Protein AF-A0AAU4J1F9-F1 (afdb_monomer_lite)

Foldseek 3Di:
DDPVVVVVVPDDPPDPDDPPDPDDPDDPVRVQVVVQVVCVVVVNHPDDDDDDPDDPVVPPPPDDD

pLDDT: mean 74.65, std 16.01, range [37.56, 95.75]

Radius of gyration: 21.67 Å; chains: 1; bounding box: 44×47×48 Å

Sequence (65 aa):
MTPLERLIQESVPARPEKPDVPHSLWTQQEQDRHWTDLCEAMRVPGQKRPARPATPAEAQHGHAA

Secondary structure (DSSP, 8-state):
--HHHHHHHS-PPPPPPPP---S-SS-HHHHHHHHHHHHHHTT-TTPPPPPPPPPGGGTTS----

Structure (mmCIF, N/CA/C/O backbone):
data_AF-A0AAU4J1F9-F1
#
_entry.id   AF-A0AAU4J1F9-F1
#
loop_
_atom_site.group_PDB
_atom_site.id
_atom_site.type_symbol
_atom_site.label_atom_id
_atom_site.label_alt_id
_atom_site.label_comp_id
_atom_site.label_asym_id
_atom_site.label_entity_id
_atom_site.label_seq_id
_atom_site.pdbx_PDB_ins_code
_atom_site.Cartn_x
_atom_site.Cartn_y
_atom_site.Cartn_z
_atom_site.occupancy
_atom_site.B_iso_or_equiv
_atom_site.auth_seq_id
_atom_site.auth_comp_id
_atom_site.auth_asym_id
_atom_site.auth_atom_id
_atom_site.pdbx_PDB_model_num
ATOM 1 N N . MET A 1 1 ? -34.404 -3.664 31.929 1.00 66.44 1 MET A N 1
ATOM 2 C CA . MET A 1 1 ? -33.030 -4.090 31.612 1.00 66.44 1 MET A CA 1
ATOM 3 C C . MET A 1 1 ? -33.069 -5.388 30.837 1.00 66.44 1 MET A C 1
ATOM 5 O O . MET A 1 1 ? -32.950 -6.473 31.394 1.00 66.44 1 MET A O 1
ATOM 9 N N . THR A 1 2 ? -33.311 -5.255 29.539 1.00 87.69 2 THR A N 1
ATOM 10 C CA . THR A 1 2 ? -33.244 -6.333 28.558 1.00 87.69 2 THR A CA 1
ATOM 11 C C . THR A 1 2 ? -31.785 -6.579 28.150 1.00 87.69 2 THR A C 1
ATOM 13 O O . THR A 1 2 ? -30.936 -5.700 28.321 1.00 87.69 2 THR A O 1
ATOM 16 N N . PRO A 1 3 ? -31.456 -7.754 27.590 1.00 81.44 3 PRO A N 1
ATOM 17 C CA . PRO A 1 3 ? -30.121 -8.013 27.048 1.00 81.44 3 PRO A CA 1
ATOM 18 C C . PRO A 1 3 ? -29.676 -6.979 26.001 1.00 81.44 3 PRO A C 1
ATOM 20 O O . PRO A 1 3 ? -28.506 -6.616 25.961 1.00 81.44 3 PRO A O 1
ATOM 23 N N . LEU A 1 4 ? -30.616 -6.454 25.206 1.00 79.88 4 LEU A N 1
ATOM 24 C CA . LEU A 1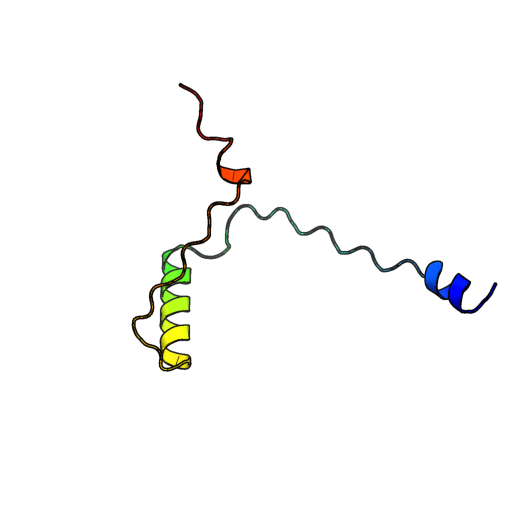 4 ? -30.352 -5.402 24.223 1.00 79.88 4 LEU A CA 1
ATOM 25 C C . LEU A 1 4 ? -30.008 -4.062 24.891 1.00 79.88 4 LEU A C 1
ATOM 27 O O . LEU A 1 4 ? -29.080 -3.386 24.462 1.00 79.88 4 LEU A O 1
ATOM 31 N N . GLU A 1 5 ? -30.714 -3.700 25.965 1.00 80.50 5 GLU A N 1
ATOM 32 C CA . GLU A 1 5 ? -30.417 -2.485 26.737 1.00 80.50 5 GLU A CA 1
ATOM 33 C C . GLU A 1 5 ? -29.012 -2.537 27.346 1.00 80.50 5 GLU A C 1
ATOM 35 O O . GLU A 1 5 ? -28.306 -1.534 27.320 1.00 80.50 5 GLU A O 1
ATOM 40 N N . ARG A 1 6 ? -28.569 -3.712 27.814 1.00 78.25 6 ARG A N 1
ATOM 41 C CA . ARG A 1 6 ? -27.201 -3.911 28.319 1.00 78.25 6 ARG A CA 1
ATOM 42 C C . ARG A 1 6 ? -26.145 -3.737 27.229 1.00 78.25 6 ARG A C 1
ATOM 44 O O . ARG A 1 6 ? -25.141 -3.086 27.481 1.00 78.25 6 ARG A O 1
ATOM 51 N N . LEU A 1 7 ? -26.398 -4.260 26.029 1.00 74.38 7 LEU A N 1
ATOM 52 C CA . LEU A 1 7 ? -25.470 -4.173 24.897 1.00 74.38 7 LEU A CA 1
ATOM 53 C C . LEU A 1 7 ? -25.308 -2.735 24.375 1.00 74.38 7 LEU A C 1
ATOM 55 O O . LEU A 1 7 ? -24.248 -2.360 23.894 1.00 74.38 7 LEU A O 1
ATOM 59 N N . ILE A 1 8 ? -26.359 -1.916 24.483 1.00 77.31 8 ILE A N 1
ATOM 60 C CA . ILE A 1 8 ? -26.309 -0.482 24.154 1.00 77.31 8 ILE A CA 1
ATOM 61 C C . ILE A 1 8 ? -25.553 0.303 25.239 1.00 77.31 8 ILE A C 1
ATOM 63 O O . ILE A 1 8 ? -24.896 1.299 24.941 1.00 77.31 8 ILE A O 1
ATOM 67 N N . GLN A 1 9 ? -25.646 -0.136 26.498 1.00 73.25 9 GLN A N 1
ATOM 68 C CA . GLN A 1 9 ? -24.954 0.476 27.637 1.00 73.25 9 GLN A CA 1
ATOM 69 C C . GLN A 1 9 ? -23.460 0.146 27.687 1.00 73.25 9 GLN A C 1
ATOM 71 O O . GLN A 1 9 ? -22.682 0.913 28.255 1.00 73.25 9 GLN A O 1
ATOM 76 N N . GLU A 1 10 ? -23.060 -0.977 27.091 1.00 74.44 10 GLU A N 1
ATOM 77 C CA . GLU A 1 10 ? -21.668 -1.327 26.839 1.00 74.44 10 GLU A CA 1
ATOM 78 C C . GLU A 1 10 ? -21.105 -0.351 25.800 1.00 74.44 10 GLU A C 1
ATOM 80 O O . GLU A 1 10 ? -21.212 -0.535 24.590 1.00 74.44 10 GLU A O 1
ATOM 85 N N . SER A 1 11 ? -20.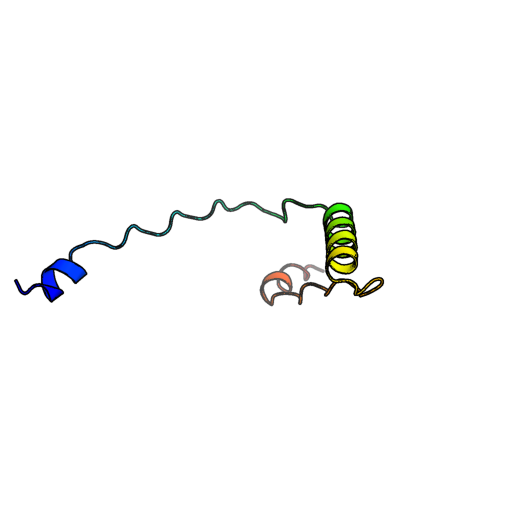543 0.752 26.297 1.00 69.06 11 SER A N 1
ATOM 86 C CA . SER A 1 11 ? -19.901 1.783 25.491 1.00 69.06 11 SER A CA 1
ATOM 87 C C . SER A 1 11 ? -18.897 1.142 24.537 1.00 69.06 11 SER A C 1
ATOM 89 O O . SER A 1 11 ? -17.887 0.587 24.978 1.00 69.06 11 SER A O 1
ATOM 91 N N . VAL A 1 12 ? -19.169 1.234 23.232 1.00 71.19 12 VAL A N 1
ATOM 92 C CA . VAL A 1 12 ? -18.210 0.868 22.188 1.00 71.19 12 VAL A CA 1
ATOM 93 C C . VAL A 1 12 ? -16.917 1.628 22.489 1.00 71.19 12 VAL A C 1
ATOM 95 O O . VAL A 1 12 ? -16.981 2.854 22.621 1.00 71.19 12 VAL A O 1
ATOM 98 N N . PRO A 1 13 ? -15.761 0.953 22.635 1.00 73.06 13 PRO A N 1
ATOM 99 C CA . PRO A 1 13 ? -14.507 1.648 22.869 1.00 73.06 13 PRO A CA 1
ATOM 100 C C . PRO A 1 13 ? -14.333 2.697 21.773 1.00 73.06 13 PRO A C 1
ATOM 102 O O . PRO A 1 13 ? -14.368 2.378 20.580 1.00 73.06 13 PRO A O 1
ATOM 105 N N . ALA A 1 14 ? -14.231 3.961 22.189 1.00 72.94 14 ALA A N 1
ATOM 106 C CA . ALA A 1 14 ? -14.071 5.068 21.266 1.00 72.94 14 ALA A CA 1
ATOM 107 C C . ALA A 1 14 ? -12.854 4.779 20.386 1.00 72.94 14 ALA A C 1
ATOM 109 O O . ALA A 1 14 ? -11.792 4.387 20.879 1.00 72.94 14 ALA A O 1
ATOM 110 N N . ARG A 1 15 ? -13.023 4.935 19.069 1.00 72.25 15 ARG A N 1
ATOM 111 C CA . ARG A 1 15 ? -11.905 4.819 18.136 1.00 72.25 15 ARG A CA 1
ATOM 112 C C . ARG A 1 15 ? -10.819 5.791 18.612 1.00 72.25 15 ARG A C 1
ATOM 114 O O . ARG A 1 15 ? -11.144 6.968 18.763 1.00 72.25 15 ARG A O 1
ATOM 121 N N . PRO A 1 16 ? -9.576 5.337 18.849 1.00 76.50 16 PRO A N 1
ATOM 122 C CA . PRO A 1 16 ? -8.512 6.237 19.266 1.00 76.50 16 PRO A CA 1
ATOM 123 C C . PRO A 1 16 ? -8.367 7.347 18.228 1.00 76.50 16 PRO A C 1
ATOM 125 O O . PRO A 1 16 ? -8.463 7.085 17.020 1.00 76.50 16 PRO A O 1
ATOM 128 N N . GLU A 1 17 ? -8.175 8.576 18.703 1.00 75.31 17 GLU A N 1
ATOM 129 C CA . GLU A 1 17 ? -7.886 9.701 17.824 1.00 75.31 17 GLU A CA 1
ATOM 130 C C . GLU A 1 17 ? -6.669 9.333 16.982 1.00 75.31 17 GLU A C 1
ATOM 132 O O . GLU A 1 17 ? -5.630 8.903 17.495 1.00 75.31 17 GLU A O 1
ATOM 137 N N . LYS A 1 18 ? -6.829 9.408 15.659 1.00 70.88 18 LYS A N 1
ATOM 138 C CA . LYS A 1 18 ? -5.687 9.208 14.779 1.00 70.88 18 LYS A CA 1
ATOM 139 C C . LYS A 1 18 ? -4.746 10.378 15.037 1.00 70.88 18 LYS A C 1
ATOM 141 O O . LYS A 1 18 ? -5.221 11.512 14.972 1.00 70.88 18 LYS A O 1
ATOM 146 N N . PRO A 1 19 ? -3.458 10.128 15.315 1.00 68.50 19 PRO A N 1
ATOM 147 C CA . PRO A 1 19 ? -2.502 11.213 15.380 1.00 68.50 19 PRO A CA 1
ATOM 148 C C . PRO A 1 19 ? -2.591 11.993 14.070 1.00 68.50 19 PRO A C 1
ATOM 150 O O . PRO A 1 19 ? -2.656 11.396 12.989 1.00 68.50 19 PRO A O 1
ATOM 153 N N . ASP A 1 20 ? -2.649 13.315 14.189 1.00 64.12 20 ASP A N 1
ATOM 154 C CA . ASP A 1 20 ? -2.604 14.230 13.058 1.00 64.12 20 ASP A CA 1
ATOM 155 C C . ASP A 1 20 ? -1.169 14.208 12.528 1.00 64.12 20 ASP A C 1
ATOM 157 O O . ASP A 1 20 ? -0.328 15.017 12.908 1.00 64.12 20 ASP A O 1
ATOM 161 N N . VAL A 1 21 ? -0.830 13.150 11.785 1.00 63.34 21 VAL A N 1
ATOM 162 C CA . VAL A 1 21 ? 0.476 13.020 11.146 1.00 63.34 21 VAL A CA 1
ATOM 163 C C . VAL A 1 21 ? 0.364 13.759 9.821 1.00 63.34 21 VAL A C 1
ATOM 165 O O . VAL A 1 21 ? -0.332 13.286 8.913 1.00 63.34 21 VAL A O 1
ATOM 168 N N . PRO A 1 22 ? 1.010 14.925 9.687 1.00 63.50 22 PRO A N 1
ATOM 169 C CA . PRO A 1 22 ? 0.948 15.660 8.454 1.00 63.50 22 PRO A CA 1
ATOM 170 C C . PRO A 1 22 ? 1.872 14.926 7.479 1.00 63.50 22 PRO A C 1
ATOM 172 O O . PRO A 1 22 ? 3.069 14.804 7.723 1.00 63.50 22 PRO A O 1
ATOM 175 N N . HIS A 1 23 ? 1.322 14.532 6.334 1.00 63.56 23 HIS A N 1
ATOM 176 C CA . HIS A 1 23 ? 2.025 13.972 5.176 1.00 63.56 23 HIS A CA 1
ATOM 177 C C . HIS A 1 23 ? 2.298 12.463 5.246 1.00 63.56 23 HIS A C 1
ATOM 179 O O . HIS A 1 23 ? 2.625 11.879 6.275 1.00 63.56 23 HIS A O 1
ATOM 185 N N . SER A 1 24 ? 2.109 11.829 4.085 1.00 67.12 24 SER A N 1
ATOM 186 C CA . SER A 1 24 ? 2.454 10.432 3.827 1.00 67.12 24 SER A CA 1
ATOM 187 C C . SER A 1 24 ? 3.837 10.115 4.395 1.00 67.12 24 SER A C 1
ATOM 189 O O . SER A 1 24 ? 4.790 10.840 4.118 1.00 67.12 24 SER A O 1
ATOM 191 N N . LEU A 1 25 ? 3.951 9.012 5.139 1.00 79.69 25 LEU A N 1
ATOM 192 C CA . LEU A 1 25 ? 5.227 8.538 5.689 1.00 79.69 25 LEU A CA 1
ATOM 193 C C . LEU A 1 25 ? 6.252 8.205 4.596 1.00 79.69 25 LEU A C 1
ATOM 195 O O . LEU A 1 25 ? 7.429 8.044 4.896 1.00 79.69 25 LEU A O 1
ATOM 199 N N . TRP A 1 26 ? 5.797 8.063 3.349 1.00 83.75 26 TRP A N 1
ATOM 200 C CA . TRP A 1 26 ? 6.621 7.691 2.209 1.00 83.75 26 TRP A CA 1
ATOM 201 C C . TRP A 1 26 ? 6.800 8.855 1.251 1.00 83.75 26 TRP A C 1
ATOM 203 O O . TRP A 1 26 ? 5.830 9.472 0.791 1.00 83.75 26 TRP A O 1
ATOM 213 N N . THR A 1 27 ? 8.052 9.072 0.870 1.00 86.44 27 THR A N 1
ATOM 214 C CA . THR A 1 27 ? 8.439 9.920 -0.254 1.00 86.44 27 THR A CA 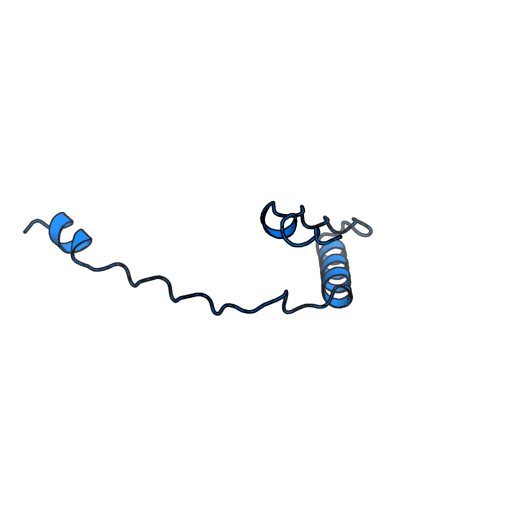1
ATOM 215 C C . THR A 1 27 ? 7.812 9.419 -1.562 1.00 86.44 27 THR A C 1
ATOM 217 O O . THR A 1 27 ? 7.386 8.268 -1.680 1.00 86.44 27 THR A O 1
ATOM 220 N N . GLN A 1 28 ? 7.757 10.275 -2.587 1.00 84.06 28 GLN A N 1
ATOM 221 C CA . GLN A 1 28 ? 7.268 9.870 -3.916 1.00 84.06 28 GLN A CA 1
ATOM 222 C C . GLN A 1 28 ? 8.092 8.711 -4.499 1.00 84.06 28 GLN A C 1
ATOM 224 O O . GLN A 1 28 ? 7.524 7.775 -5.049 1.00 84.06 28 GLN A O 1
ATOM 229 N N . GLN A 1 29 ? 9.414 8.728 -4.297 1.00 88.19 29 GLN A N 1
ATOM 230 C CA . GLN A 1 29 ? 10.303 7.663 -4.761 1.00 88.19 29 GLN A CA 1
ATOM 231 C C . GLN A 1 29 ? 9.986 6.316 -4.095 1.00 88.19 29 GLN A C 1
ATOM 233 O O . GLN A 1 29 ? 9.950 5.292 -4.774 1.00 88.19 29 GLN A O 1
ATOM 238 N N . GLU A 1 30 ? 9.725 6.306 -2.786 1.00 91.31 30 GLU A N 1
ATOM 239 C CA . GLU A 1 30 ? 9.3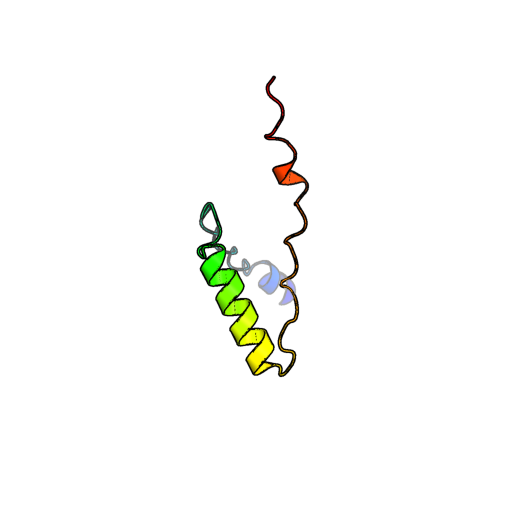31 5.087 -2.068 1.00 91.31 30 GLU A CA 1
ATOM 240 C C . GLU A 1 30 ? 7.977 4.561 -2.549 1.00 91.31 30 GLU A C 1
ATOM 242 O O . GLU A 1 30 ? 7.814 3.355 -2.730 1.00 91.31 30 GLU A O 1
ATOM 247 N N . GLN A 1 31 ? 7.026 5.454 -2.832 1.00 89.25 31 GLN A N 1
ATOM 248 C CA . GLN A 1 31 ? 5.727 5.073 -3.391 1.00 89.25 31 GLN A CA 1
ATOM 249 C C . GLN A 1 31 ? 5.856 4.463 -4.793 1.00 89.25 31 GLN A C 1
ATOM 251 O O . GLN A 1 31 ? 5.208 3.458 -5.084 1.00 89.25 31 GLN A O 1
ATOM 256 N N . ASP A 1 32 ? 6.688 5.045 -5.659 1.00 89.94 32 ASP A N 1
ATOM 257 C CA . ASP A 1 32 ? 6.896 4.555 -7.026 1.00 89.94 32 ASP A CA 1
ATOM 258 C C . ASP A 1 32 ? 7.647 3.217 -7.043 1.00 89.94 32 ASP A C 1
ATOM 260 O O . ASP A 1 32 ? 7.301 2.314 -7.813 1.00 89.94 32 ASP A O 1
ATOM 264 N N . ARG A 1 33 ? 8.629 3.047 -6.148 1.00 92.81 33 ARG A N 1
ATOM 265 C CA . ARG A 1 33 ? 9.312 1.764 -5.953 1.00 92.81 33 ARG A CA 1
ATOM 266 C C . ARG A 1 33 ? 8.340 0.693 -5.470 1.00 92.81 33 ARG A C 1
ATOM 268 O O . ARG A 1 33 ? 8.246 -0.356 -6.094 1.00 92.81 33 ARG A O 1
ATOM 275 N N . HIS A 1 34 ? 7.562 0.987 -4.428 1.00 92.50 34 HIS A N 1
ATOM 276 C CA . HIS A 1 34 ? 6.565 0.052 -3.910 1.00 92.50 34 HIS A CA 1
ATOM 277 C C . HIS A 1 34 ? 5.548 -0.361 -4.982 1.00 92.50 34 HIS A C 1
ATOM 279 O O . HIS A 1 34 ? 5.182 -1.530 -5.087 1.00 92.50 34 HIS A O 1
ATOM 285 N N . TRP A 1 35 ? 5.108 0.591 -5.807 1.00 92.88 35 TRP A N 1
ATOM 286 C CA . TRP A 1 35 ? 4.203 0.300 -6.912 1.00 92.88 35 TRP A CA 1
ATOM 287 C C . TRP A 1 35 ? 4.833 -0.613 -7.970 1.00 92.88 35 TRP A C 1
ATOM 289 O O . TRP A 1 35 ? 4.161 -1.506 -8.487 1.00 92.88 35 TRP A O 1
ATOM 299 N N . THR A 1 36 ? 6.118 -0.416 -8.270 1.00 93.69 36 THR A N 1
ATOM 300 C CA . THR A 1 36 ? 6.868 -1.271 -9.201 1.00 93.69 36 THR A CA 1
ATOM 301 C C . THR A 1 36 ? 6.949 -2.702 -8.671 1.00 93.69 36 THR A C 1
ATOM 303 O O . THR A 1 36 ? 6.538 -3.625 -9.374 1.00 93.69 36 THR A O 1
ATOM 306 N N . ASP A 1 37 ? 7.349 -2.871 -7.407 1.00 94.56 37 ASP A N 1
ATOM 307 C CA . ASP A 1 37 ? 7.435 -4.178 -6.741 1.00 94.56 37 ASP A CA 1
ATOM 308 C C . ASP A 1 37 ? 6.070 -4.899 -6.736 1.00 94.56 37 ASP A C 1
ATOM 310 O O . ASP A 1 37 ? 5.977 -6.102 -6.994 1.00 94.56 37 ASP A O 1
ATOM 314 N N . LEU A 1 38 ? 4.979 -4.159 -6.503 1.00 94.31 38 LEU A N 1
ATOM 315 C CA . LEU A 1 38 ? 3.616 -4.693 -6.556 1.00 94.31 38 LEU A CA 1
ATOM 316 C C . LEU A 1 38 ? 3.238 -5.169 -7.967 1.00 94.31 38 LEU A C 1
ATOM 318 O O . LEU A 1 38 ? 2.653 -6.243 -8.124 1.00 94.31 38 LEU A O 1
ATOM 322 N N . CYS A 1 39 ? 3.565 -4.386 -8.997 1.00 94.94 39 CYS A N 1
ATOM 323 C CA . CYS A 1 39 ? 3.298 -4.746 -10.389 1.00 94.94 39 CYS A CA 1
ATOM 324 C C . CYS A 1 39 ? 4.062 -6.006 -10.807 1.00 94.94 39 CYS A C 1
ATOM 326 O O . CYS A 1 39 ? 3.509 -6.851 -11.513 1.00 94.94 39 CYS A O 1
ATOM 328 N N . GLU A 1 40 ? 5.305 -6.158 -10.348 1.00 94.75 40 GLU A N 1
ATOM 329 C CA . GLU A 1 40 ? 6.099 -7.369 -10.564 1.00 94.75 40 GLU A CA 1
ATOM 330 C C . GLU A 1 40 ? 5.471 -8.585 -9.875 1.00 94.75 40 GLU A C 1
ATOM 332 O O . GLU A 1 40 ? 5.247 -9.612 -10.524 1.00 94.75 40 GLU A O 1
ATOM 337 N N . ALA A 1 41 ? 5.095 -8.458 -8.598 1.00 95.75 41 ALA A N 1
ATOM 338 C CA . ALA A 1 41 ? 4.451 -9.530 -7.836 1.00 95.75 41 ALA A CA 1
ATOM 339 C C . ALA A 1 41 ? 3.133 -9.997 -8.481 1.00 95.75 41 ALA A C 1
ATOM 341 O O . ALA A 1 41 ? 2.844 -11.194 -8.542 1.00 95.75 41 ALA A O 1
ATOM 342 N N . MET A 1 42 ? 2.361 -9.053 -9.018 1.00 94.81 42 MET A N 1
ATOM 343 C CA . MET A 1 42 ? 1.086 -9.304 -9.692 1.00 94.81 42 MET A CA 1
ATOM 344 C C . MET A 1 42 ? 1.238 -9.693 -11.173 1.00 94.81 42 MET A C 1
ATOM 346 O O . MET A 1 42 ? 0.232 -9.917 -11.845 1.00 94.81 42 MET A O 1
ATOM 350 N N . ARG A 1 43 ? 2.472 -9.791 -11.693 1.00 93.62 43 ARG A N 1
ATOM 351 C CA . ARG A 1 43 ? 2.787 -10.089 -13.105 1.00 93.62 43 ARG A CA 1
ATOM 352 C C . ARG A 1 43 ? 2.123 -9.129 -14.103 1.00 93.62 43 ARG A C 1
ATOM 354 O O . ARG A 1 43 ? 1.778 -9.522 -15.216 1.00 93.62 43 ARG A O 1
ATOM 361 N N . VAL A 1 44 ? 1.986 -7.862 -13.720 1.00 91.81 44 VAL A N 1
ATOM 362 C CA . VAL A 1 44 ? 1.488 -6.759 -14.561 1.00 91.81 44 VAL A CA 1
ATOM 363 C C . VAL A 1 44 ? 2.539 -5.642 -14.670 1.00 91.81 44 VAL A C 1
ATOM 365 O O . VAL A 1 44 ? 2.281 -4.501 -14.283 1.00 91.81 44 VAL A O 1
ATOM 368 N N . PRO A 1 45 ? 3.755 -5.948 -15.164 1.00 85.44 45 PRO A N 1
ATOM 369 C CA . PRO A 1 45 ? 4.850 -4.984 -15.191 1.00 85.44 45 PRO A CA 1
ATOM 370 C C . PRO A 1 45 ? 4.512 -3.761 -16.055 1.00 85.44 45 PRO A C 1
ATOM 372 O O . PRO A 1 45 ? 3.814 -3.861 -17.064 1.00 85.44 45 PRO A O 1
ATOM 375 N N . GLY A 1 46 ? 5.034 -2.596 -15.666 1.00 83.38 46 GLY A N 1
ATOM 376 C CA . GLY A 1 46 ? 4.901 -1.353 -16.436 1.00 83.38 46 GLY A CA 1
ATOM 377 C C . GLY A 1 46 ? 3.568 -0.615 -16.275 1.00 83.38 46 GLY A C 1
ATOM 378 O O . GLY A 1 46 ? 3.361 0.406 -16.935 1.00 83.38 46 GLY A O 1
ATOM 379 N N . GLN A 1 47 ? 2.672 -1.078 -15.398 1.00 87.69 47 GLN A N 1
ATOM 380 C CA . GLN A 1 47 ? 1.471 -0.318 -15.060 1.00 87.69 47 GLN A CA 1
ATOM 381 C C . GLN A 1 47 ? 1.830 0.979 -14.336 1.00 87.69 47 GLN A C 1
ATOM 383 O O . GLN A 1 47 ? 2.622 0.991 -13.393 1.00 87.69 47 GLN A O 1
ATOM 388 N N . LYS A 1 48 ? 1.224 2.090 -14.763 1.00 83.50 48 LYS A N 1
ATOM 389 C CA . LYS A 1 48 ? 1.439 3.394 -14.126 1.00 83.50 48 LYS A CA 1
ATOM 390 C C . LYS A 1 48 ? 0.714 3.455 -12.788 1.00 83.50 48 LYS A C 1
ATOM 392 O O . LYS A 1 48 ? -0.437 3.030 -12.685 1.00 83.50 48 LYS A O 1
ATOM 397 N N . ARG A 1 49 ? 1.374 4.038 -11.785 1.00 84.75 49 ARG A N 1
ATOM 398 C CA . ARG A 1 49 ? 0.758 4.271 -10.479 1.00 84.75 49 ARG A CA 1
ATOM 399 C C . ARG A 1 49 ? -0.436 5.214 -10.634 1.00 84.75 49 ARG A C 1
ATOM 401 O O . ARG A 1 49 ? -0.295 6.251 -11.289 1.00 84.75 49 ARG A O 1
ATOM 408 N N . PRO A 1 50 ? -1.600 4.894 -10.048 1.00 82.75 50 PRO A N 1
ATOM 409 C CA . PRO A 1 50 ? -2.722 5.816 -10.042 1.00 82.75 50 PRO A CA 1
ATOM 410 C C . PRO A 1 50 ? -2.340 7.097 -9.294 1.00 82.75 50 PRO A C 1
ATOM 412 O O . PRO A 1 50 ? -1.802 7.051 -8.186 1.00 82.75 50 PRO A O 1
ATOM 415 N N . ALA A 1 51 ? -2.629 8.248 -9.900 1.00 77.75 51 ALA A N 1
ATOM 416 C CA . ALA A 1 51 ? -2.510 9.526 -9.217 1.00 77.75 51 ALA A CA 1
ATOM 417 C C . ALA A 1 51 ? -3.582 9.611 -8.126 1.00 77.75 51 ALA A C 1
ATOM 419 O O . ALA A 1 51 ? -4.737 9.235 -8.348 1.00 77.75 51 ALA A O 1
ATOM 420 N N . ARG A 1 52 ? -3.214 10.126 -6.948 1.00 69.50 52 ARG A N 1
ATOM 421 C CA . ARG A 1 52 ? -4.209 10.463 -5.928 1.00 69.50 52 ARG A CA 1
ATOM 422 C C . ARG A 1 52 ? -5.133 11.532 -6.530 1.00 69.50 52 ARG A C 1
ATOM 424 O O . ARG A 1 52 ? -4.622 12.575 -6.939 1.00 69.50 52 ARG A O 1
ATOM 431 N N . PRO A 1 53 ? -6.457 11.312 -6.609 1.00 62.31 53 PRO A N 1
ATOM 432 C CA . PRO A 1 53 ? -7.363 12.382 -6.991 1.00 62.31 53 PRO A CA 1
ATOM 433 C C . PRO A 1 53 ? -7.232 13.498 -5.954 1.00 62.31 53 PRO A C 1
ATOM 435 O O . PRO A 1 53 ? -7.254 13.222 -4.751 1.00 62.31 53 PRO A O 1
ATOM 438 N N . ALA A 1 54 ? -7.054 14.737 -6.419 1.00 54.44 54 ALA A N 1
ATOM 439 C CA . ALA A 1 54 ? -7.022 15.897 -5.540 1.00 54.44 54 ALA A CA 1
ATOM 440 C C . ALA A 1 54 ? -8.309 15.891 -4.715 1.00 54.44 54 ALA A C 1
ATOM 442 O O . ALA A 1 54 ? -9.416 15.883 -5.261 1.00 54.44 54 ALA A O 1
ATOM 443 N N . THR A 1 55 ? -8.172 15.811 -3.397 1.00 56.91 55 THR A N 1
ATOM 444 C CA . THR A 1 55 ? -9.349 15.908 -2.539 1.00 56.91 55 THR A CA 1
ATOM 445 C C . THR A 1 55 ? -9.820 17.368 -2.532 1.00 56.91 55 THR A C 1
ATOM 447 O O . THR A 1 55 ? -8.975 18.263 -2.550 1.00 56.91 55 THR A O 1
ATOM 450 N N . PRO A 1 56 ? -11.135 17.665 -2.481 1.00 51.56 56 PRO A N 1
ATOM 451 C CA . PRO A 1 56 ? -11.635 19.049 -2.474 1.00 51.56 56 PRO A CA 1
ATOM 452 C C . PRO A 1 56 ? -11.054 19.931 -1.353 1.00 51.56 56 PRO A C 1
ATOM 454 O O . PRO A 1 56 ? -11.084 21.154 -1.456 1.00 51.56 56 PRO A O 1
ATOM 457 N N . ALA A 1 57 ? -10.502 19.319 -0.299 1.00 52.97 57 ALA A 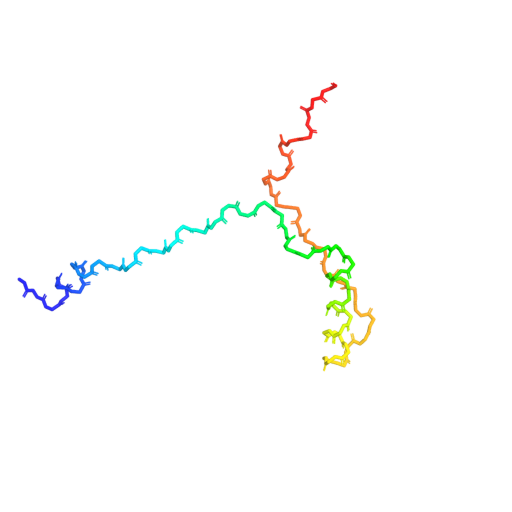N 1
ATOM 458 C CA . ALA A 1 57 ? -9.846 19.997 0.816 1.00 52.97 57 ALA A CA 1
ATOM 459 C C . ALA A 1 57 ? -8.517 20.690 0.440 1.00 52.97 57 ALA A C 1
ATOM 461 O O . ALA A 1 57 ? -8.125 21.644 1.106 1.00 52.97 57 ALA A O 1
ATOM 462 N N . GLU A 1 58 ? -7.836 20.267 -0.630 1.00 48.47 58 GLU A N 1
ATOM 463 C CA . GLU A 1 58 ? -6.553 20.855 -1.061 1.00 48.47 58 GLU A CA 1
ATOM 464 C C . GLU A 1 58 ? -6.726 22.073 -1.991 1.00 48.47 58 GLU A C 1
ATOM 466 O O . GLU A 1 58 ? -5.789 22.844 -2.177 1.00 48.47 58 GLU A O 1
ATOM 471 N N . ALA A 1 59 ? -7.926 22.310 -2.536 1.00 49.09 59 ALA A N 1
ATOM 472 C CA . ALA A 1 59 ? -8.178 23.399 -3.488 1.00 49.09 59 ALA A CA 1
ATOM 473 C C . ALA A 1 59 ? -8.336 24.794 -2.842 1.00 49.09 59 ALA A C 1
ATOM 475 O O . ALA A 1 59 ? -8.372 25.793 -3.555 1.00 49.09 59 ALA A O 1
ATOM 476 N N . GLN A 1 60 ? -8.436 24.888 -1.510 1.00 45.34 60 GLN A N 1
ATOM 477 C CA . GLN A 1 60 ? -8.748 26.148 -0.813 1.00 45.34 60 GLN A CA 1
ATOM 478 C C . GLN A 1 60 ? -7.525 26.909 -0.263 1.00 45.34 60 GLN A C 1
ATOM 480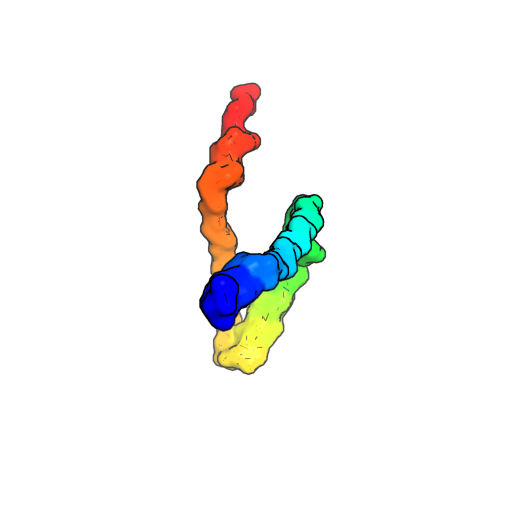 O O . GLN A 1 60 ? -7.688 28.027 0.210 1.00 45.34 60 GLN A O 1
ATOM 485 N N . HIS A 1 61 ? -6.303 26.367 -0.357 1.00 44.91 61 HIS A N 1
ATOM 486 C CA . HIS A 1 61 ? -5.080 27.022 0.154 1.00 44.91 61 HIS A CA 1
ATOM 487 C C . HIS A 1 61 ? -4.142 27.559 -0.943 1.00 44.91 61 HIS A C 1
ATOM 489 O O . HIS A 1 61 ? -2.961 27.790 -0.703 1.00 44.91 61 HIS A O 1
ATOM 495 N N . GLY A 1 62 ? -4.663 27.783 -2.150 1.00 44.56 62 GLY A N 1
ATOM 496 C CA . GLY A 1 62 ? -3.908 28.303 -3.292 1.00 44.56 62 GLY A CA 1
ATOM 497 C C . GLY A 1 62 ? -4.550 29.527 -3.939 1.00 44.56 62 GLY A C 1
ATOM 498 O O . GLY A 1 62 ? -4.635 29.584 -5.161 1.00 44.56 62 GLY A O 1
ATOM 499 N N . HIS A 1 63 ? -5.049 30.485 -3.154 1.00 43.16 63 HIS A N 1
ATOM 500 C CA . HIS A 1 63 ? -5.404 31.802 -3.685 1.00 43.16 63 HIS A CA 1
ATOM 501 C C . HIS A 1 63 ? -5.096 32.905 -2.667 1.00 43.16 63 HIS A C 1
ATOM 503 O O . HIS A 1 63 ? -5.943 33.314 -1.880 1.00 43.16 63 HIS A O 1
ATOM 509 N N . ALA A 1 64 ? -3.855 33.378 -2.690 1.00 37.56 64 ALA A N 1
ATOM 510 C CA . ALA A 1 64 ? -3.511 34.726 -2.270 1.00 37.56 64 ALA A CA 1
ATOM 511 C C . ALA A 1 64 ? -2.608 35.300 -3.368 1.00 37.56 64 ALA A C 1
ATOM 513 O O . ALA A 1 64 ? -1.667 34.633 -3.801 1.00 37.56 64 ALA A O 1
ATOM 514 N N . ALA A 1 65 ? -3.041 36.453 -3.870 1.00 42.00 65 ALA A N 1
ATOM 515 C CA . ALA A 1 65 ? -2.536 37.181 -5.027 1.00 42.00 65 ALA A CA 1
ATOM 516 C C . ALA A 1 65 ? -1.089 37.669 -4.874 1.00 42.00 65 ALA A C 1
ATOM 518 O O . ALA A 1 65 ? -0.652 37.869 -3.718 1.00 42.00 65 ALA A O 1
#